Protein AF-A0A376FPH6-F1 (afdb_monomer_lite)

Structure (mmCIF, N/CA/C/O backbone):
data_AF-A0A376FPH6-F1
#
_entry.id   AF-A0A376FPH6-F1
#
loop_
_atom_site.group_PDB
_atom_site.id
_atom_site.type_symbol
_atom_site.label_atom_id
_atom_site.label_alt_id
_atom_site.label_comp_id
_atom_site.label_asym_id
_atom_site.label_entity_id
_atom_site.label_seq_id
_atom_site.pdbx_PDB_ins_code
_atom_site.Cartn_x
_atom_site.Cartn_y
_atom_site.Cartn_z
_atom_site.occupancy
_atom_site.B_iso_or_e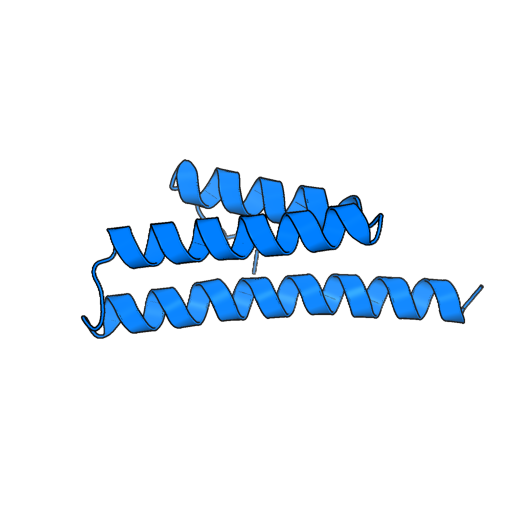quiv
_atom_site.auth_seq_id
_atom_site.auth_comp_id
_atom_site.auth_asym_id
_atom_site.auth_atom_id
_atom_site.pdbx_PDB_model_num
ATOM 1 N N . MET A 1 1 ? 18.026 -6.810 -26.158 1.00 52.19 1 MET A N 1
ATOM 2 C CA . MET A 1 1 ? 16.592 -6.503 -25.941 1.00 52.19 1 MET A CA 1
ATOM 3 C C . MET A 1 1 ? 15.911 -7.464 -24.967 1.00 52.19 1 MET A C 1
ATOM 5 O O . MET A 1 1 ? 15.205 -6.975 -24.103 1.00 52.19 1 MET A O 1
ATOM 9 N N . ALA A 1 2 ? 16.156 -8.783 -25.011 1.00 58.34 2 ALA A N 1
ATOM 10 C CA . ALA A 1 2 ? 15.542 -9.735 -24.066 1.00 58.34 2 ALA A CA 1
ATOM 11 C C . ALA A 1 2 ? 15.874 -9.476 -22.575 1.00 58.34 2 ALA A C 1
ATOM 13 O O . ALA A 1 2 ? 15.008 -9.614 -21.716 1.00 58.34 2 ALA A O 1
ATOM 14 N N . THR A 1 3 ? 17.103 -9.049 -22.263 1.00 60.41 3 THR A N 1
ATOM 15 C CA . THR A 1 3 ? 17.549 -8.784 -20.881 1.00 60.41 3 THR A CA 1
ATOM 16 C C . THR A 1 3 ? 16.850 -7.576 -20.251 1.00 60.41 3 THR A C 1
ATOM 18 O O . THR A 1 3 ? 16.472 -7.618 -19.088 1.00 60.41 3 THR A O 1
ATOM 21 N N . THR A 1 4 ? 16.614 -6.515 -21.029 1.00 61.97 4 THR A N 1
ATOM 22 C CA . THR A 1 4 ? 15.927 -5.300 -20.564 1.00 61.97 4 THR A CA 1
ATOM 23 C C . THR A 1 4 ? 14.468 -5.591 -20.215 1.00 61.97 4 THR A C 1
ATOM 25 O O . THR A 1 4 ? 13.986 -5.160 -19.173 1.00 61.97 4 THR A O 1
ATOM 28 N N . THR A 1 5 ? 13.777 -6.376 -21.045 1.00 61.94 5 THR A N 1
ATOM 29 C CA . THR A 1 5 ? 12.380 -6.763 -20.804 1.00 61.94 5 THR A CA 1
ATOM 30 C C . THR A 1 5 ? 12.235 -7.668 -19.583 1.00 61.94 5 THR A C 1
ATOM 32 O O . THR A 1 5 ? 11.339 -7.446 -18.775 1.00 61.94 5 THR A O 1
ATOM 35 N N . LYS A 1 6 ? 13.134 -8.646 -19.400 1.00 65.88 6 LYS A N 1
ATOM 36 C CA . LYS A 1 6 ? 13.128 -9.522 -18.218 1.00 65.88 6 LYS A CA 1
ATOM 37 C C . LYS A 1 6 ? 13.304 -8.729 -16.917 1.00 65.88 6 LYS A C 1
ATOM 39 O O . LYS A 1 6 ? 12.521 -8.914 -15.992 1.00 65.88 6 LYS A O 1
ATOM 44 N N . ASN A 1 7 ? 14.255 -7.793 -16.886 1.00 65.00 7 ASN A N 1
ATOM 45 C CA . ASN A 1 7 ? 14.505 -6.961 -15.708 1.00 65.00 7 ASN A CA 1
ATOM 46 C C . ASN A 1 7 ? 13.297 -6.073 -15.359 1.00 65.00 7 ASN A C 1
ATOM 48 O O . ASN A 1 7 ? 12.970 -5.930 -14.187 1.00 65.00 7 ASN A O 1
ATOM 52 N N . MET A 1 8 ? 12.593 -5.519 -16.355 1.00 66.81 8 MET A N 1
ATOM 53 C CA . MET A 1 8 ? 11.376 -4.728 -16.109 1.00 66.81 8 MET A CA 1
ATOM 54 C C . MET A 1 8 ? 10.234 -5.570 -15.518 1.00 66.81 8 MET A C 1
ATOM 56 O O . MET A 1 8 ? 9.547 -5.117 -14.608 1.00 66.81 8 MET A O 1
ATOM 60 N N . VAL A 1 9 ? 10.052 -6.810 -15.987 1.00 67.81 9 VAL A N 1
ATOM 61 C CA . VAL A 1 9 ? 9.036 -7.732 -15.444 1.00 67.81 9 VAL A CA 1
ATOM 62 C C . VAL A 1 9 ? 9.358 -8.131 -14.000 1.00 67.81 9 VAL A C 1
ATOM 64 O O . VAL A 1 9 ? 8.461 -8.174 -13.156 1.00 67.81 9 VAL A O 1
ATOM 67 N N . GLU A 1 10 ? 10.629 -8.390 -13.692 1.00 72.06 10 GLU A N 1
ATOM 68 C CA . GLU A 1 10 ? 11.079 -8.720 -12.334 1.00 72.06 10 GLU A CA 1
ATOM 69 C C . GLU A 1 10 ? 10.894 -7.540 -11.367 1.00 72.06 10 GLU A C 1
ATOM 71 O O . GLU A 1 10 ? 10.424 -7.734 -10.246 1.00 72.06 10 GLU A O 1
ATOM 76 N N . ILE A 1 11 ? 11.178 -6.314 -11.815 1.00 71.25 11 ILE A N 1
ATOM 77 C CA . ILE A 1 11 ? 10.985 -5.085 -11.032 1.00 71.25 11 ILE A CA 1
ATOM 78 C C . ILE A 1 11 ? 9.496 -4.835 -10.743 1.00 71.25 11 ILE A C 1
ATOM 80 O O . ILE A 1 11 ? 9.121 -4.649 -9.584 1.00 71.25 11 ILE A O 1
ATOM 84 N N . ALA A 1 12 ? 8.625 -4.917 -11.753 1.00 71.69 12 ALA A N 1
ATOM 85 C CA . ALA A 1 12 ? 7.177 -4.775 -11.564 1.00 71.69 12 ALA A CA 1
ATOM 86 C C . ALA A 1 12 ? 6.606 -5.842 -10.606 1.00 71.69 12 ALA A C 1
ATOM 88 O O . ALA A 1 12 ? 5.756 -5.559 -9.752 1.00 71.69 12 ALA A O 1
ATOM 89 N N . SER A 1 13 ? 7.126 -7.070 -10.698 1.00 78.56 13 SER A N 1
ATOM 90 C CA . SER A 1 13 ? 6.775 -8.161 -9.783 1.00 78.56 13 SER A CA 1
ATOM 91 C C . SER A 1 13 ? 7.228 -7.864 -8.350 1.00 78.56 13 SER A C 1
ATOM 93 O O . SER A 1 13 ? 6.483 -8.116 -7.403 1.00 78.56 13 SER A O 1
ATOM 95 N N . ALA A 1 14 ? 8.415 -7.276 -8.171 1.00 87.38 14 ALA A N 1
ATOM 96 C CA . ALA A 1 14 ? 8.928 -6.898 -6.857 1.00 87.38 14 ALA A CA 1
ATOM 97 C C . ALA A 1 14 ? 8.055 -5.830 -6.181 1.00 87.38 14 ALA A C 1
ATOM 99 O O . ALA A 1 14 ? 7.705 -5.995 -5.011 1.00 87.38 14 ALA A O 1
ATOM 100 N N . TYR A 1 15 ? 7.641 -4.785 -6.909 1.00 89.56 15 TYR A N 1
ATOM 101 C CA . TYR A 1 15 ? 6.729 -3.764 -6.379 1.00 89.56 15 TYR A CA 1
ATOM 102 C C . TYR A 1 15 ? 5.419 -4.376 -5.887 1.00 89.56 15 TYR A C 1
ATOM 104 O O . TYR A 1 15 ? 4.996 -4.112 -4.762 1.00 89.56 15 TYR A O 1
ATOM 112 N N . THR A 1 16 ? 4.819 -5.249 -6.694 1.00 87.94 16 THR A N 1
ATOM 113 C CA . THR A 1 16 ? 3.571 -5.941 -6.349 1.00 87.94 16 THR A CA 1
ATOM 114 C C . THR A 1 16 ? 3.719 -6.763 -5.067 1.00 87.94 16 THR A C 1
ATOM 116 O O . THR A 1 16 ? 2.935 -6.604 -4.132 1.00 87.94 16 THR A O 1
ATOM 119 N N . ILE A 1 17 ? 4.786 -7.562 -4.964 1.00 91.00 17 ILE A N 1
ATOM 120 C CA . ILE A 1 17 ? 5.069 -8.382 -3.776 1.00 91.00 17 ILE A CA 1
ATOM 121 C C . ILE A 1 17 ? 5.259 -7.517 -2.525 1.00 91.00 17 ILE A C 1
ATOM 123 O O . ILE A 1 17 ? 4.753 -7.862 -1.454 1.00 91.00 17 ILE A O 1
ATOM 127 N N . ILE A 1 18 ? 6.004 -6.413 -2.630 1.00 93.69 18 ILE A N 1
ATOM 128 C CA . ILE A 1 18 ? 6.253 -5.518 -1.491 1.00 93.69 18 ILE A CA 1
ATOM 129 C C . ILE A 1 18 ? 4.940 -4.899 -1.014 1.00 93.69 18 ILE A C 1
ATOM 131 O O . ILE A 1 18 ? 4.671 -4.906 0.186 1.00 93.69 18 ILE A O 1
ATOM 135 N N . MET A 1 19 ? 4.107 -4.420 -1.938 1.00 93.69 19 MET A N 1
ATOM 1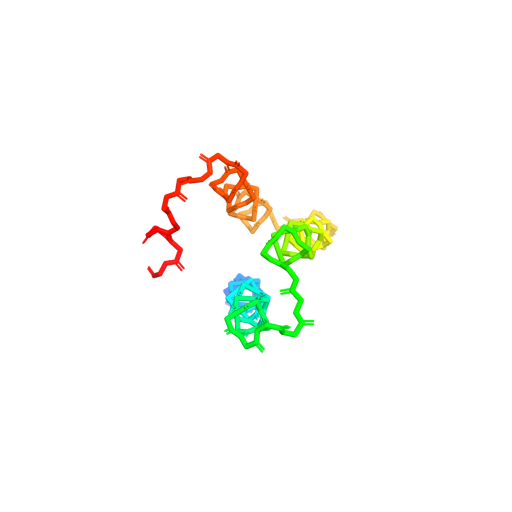36 C CA . MET A 1 19 ? 2.803 -3.853 -1.606 1.00 93.69 19 MET A CA 1
ATOM 137 C C . MET A 1 19 ? 1.889 -4.871 -0.908 1.00 93.69 19 MET A C 1
ATOM 139 O O . MET A 1 19 ? 1.339 -4.550 0.145 1.00 93.69 19 MET A O 1
ATOM 143 N N . HIS A 1 20 ? 1.766 -6.104 -1.426 1.00 91.75 20 HIS A N 1
ATOM 144 C CA . HIS A 1 20 ? 0.978 -7.160 -0.767 1.00 91.75 20 HIS A CA 1
ATOM 145 C C . HIS A 1 20 ? 1.478 -7.431 0.650 1.00 91.75 20 HIS A C 1
ATOM 147 O O . HIS A 1 20 ? 0.687 -7.432 1.586 1.00 91.75 20 HIS A O 1
ATOM 153 N N . ARG A 1 21 ? 2.794 -7.595 0.836 1.00 94.38 21 ARG A N 1
ATOM 154 C CA . ARG A 1 21 ? 3.382 -7.851 2.163 1.00 94.38 21 ARG A CA 1
ATOM 155 C C . ARG A 1 21 ? 3.156 -6.702 3.136 1.00 94.38 21 ARG A C 1
ATOM 157 O O . ARG A 1 21 ? 2.876 -6.949 4.307 1.00 94.38 21 ARG A O 1
ATOM 164 N N . LEU A 1 22 ? 3.290 -5.463 2.668 1.00 95.12 22 LEU A N 1
ATOM 165 C CA . LEU A 1 22 ? 3.052 -4.278 3.483 1.00 95.12 22 LEU A CA 1
ATOM 166 C C . LEU A 1 22 ? 1.601 -4.248 3.972 1.00 95.12 22 LEU A C 1
ATOM 168 O O . LEU A 1 22 ? 1.368 -4.074 5.166 1.00 95.12 22 LEU A O 1
ATOM 172 N N . ILE A 1 23 ? 0.639 -4.457 3.072 1.00 93.06 23 ILE A N 1
ATOM 173 C CA . ILE A 1 23 ? -0.789 -4.466 3.407 1.00 93.06 23 ILE A CA 1
ATOM 174 C C . ILE A 1 23 ? -1.110 -5.623 4.360 1.00 93.06 23 ILE A C 1
ATOM 176 O O . ILE A 1 23 ? -1.698 -5.394 5.417 1.00 93.06 23 ILE A O 1
ATOM 180 N N . ASP A 1 24 ? -0.672 -6.839 4.033 1.00 93.75 24 ASP A N 1
ATOM 181 C CA . ASP A 1 24 ? -0.960 -8.045 4.812 1.00 93.75 24 ASP A CA 1
ATOM 182 C C . ASP A 1 24 ? -0.413 -7.969 6.238 1.00 93.75 24 ASP A C 1
ATOM 184 O O . ASP A 1 24 ? -1.120 -8.309 7.186 1.00 93.75 24 ASP A O 1
ATOM 188 N N . ASN A 1 25 ? 0.836 -7.531 6.414 1.00 95.31 25 ASN A N 1
ATOM 189 C CA . ASN A 1 25 ? 1.450 -7.461 7.739 1.00 95.31 25 ASN A CA 1
ATOM 190 C C . ASN A 1 25 ? 0.735 -6.438 8.626 1.00 95.31 25 ASN A C 1
ATOM 192 O O . ASN A 1 25 ? 0.365 -6.753 9.752 1.00 95.31 25 ASN A O 1
ATOM 196 N N . ASN A 1 26 ? 0.450 -5.251 8.091 1.00 95.00 26 ASN A N 1
ATOM 197 C CA . ASN A 1 26 ? -0.273 -4.216 8.826 1.00 95.00 26 ASN A CA 1
ATOM 198 C C . ASN A 1 26 ? -1.713 -4.632 9.158 1.00 95.00 26 ASN A C 1
ATOM 200 O O . ASN A 1 26 ? -2.197 -4.357 10.257 1.00 95.00 26 ASN A O 1
ATOM 204 N N . ALA A 1 27 ? -2.392 -5.319 8.235 1.00 91.62 27 ALA A N 1
ATOM 205 C CA . ALA A 1 27 ? -3.718 -5.870 8.484 1.00 91.62 27 ALA A CA 1
ATOM 206 C C . ALA A 1 27 ? -3.683 -6.939 9.586 1.00 91.62 27 ALA A C 1
ATOM 208 O O . ALA A 1 27 ? -4.525 -6.917 10.482 1.00 91.62 27 ALA A O 1
ATOM 209 N N . ARG A 1 28 ? -2.693 -7.842 9.569 1.00 93.56 28 ARG A N 1
ATOM 210 C CA . ARG A 1 28 ? -2.502 -8.854 10.621 1.00 93.56 28 ARG A CA 1
ATOM 211 C C . ARG A 1 28 ? -2.225 -8.224 11.979 1.00 93.56 28 ARG A C 1
ATOM 213 O O . ARG A 1 28 ? -2.843 -8.642 12.952 1.00 93.56 28 ARG A O 1
ATOM 220 N N . ASP A 1 29 ? -1.354 -7.224 12.056 1.00 94.62 29 ASP A N 1
ATOM 221 C CA . ASP A 1 29 ? -1.058 -6.527 13.313 1.00 94.62 29 ASP A CA 1
ATOM 222 C C . ASP A 1 29 ? -2.317 -5.887 13.907 1.00 94.62 29 ASP A C 1
ATOM 224 O O . ASP A 1 29 ? -2.576 -6.012 15.105 1.00 94.62 29 ASP A O 1
ATOM 228 N N . ALA A 1 30 ? -3.138 -5.254 13.063 1.00 93.00 30 ALA A N 1
ATOM 229 C CA . ALA A 1 30 ? -4.395 -4.661 13.497 1.00 93.00 30 ALA A CA 1
ATOM 230 C C . ALA A 1 30 ? -5.421 -5.712 13.950 1.00 93.00 30 ALA A C 1
ATOM 232 O O . ALA A 1 30 ? -6.063 -5.539 14.986 1.00 93.00 30 ALA A O 1
ATOM 233 N N . LEU A 1 31 ? -5.554 -6.822 13.213 1.00 93.50 31 LEU A N 1
ATOM 234 C CA . LEU A 1 31 ? -6.441 -7.936 13.578 1.00 93.50 31 LEU A CA 1
ATOM 235 C C . LEU A 1 31 ? -6.012 -8.617 14.884 1.00 93.50 31 LEU A C 1
ATOM 237 O O . LEU A 1 31 ? -6.864 -9.038 15.661 1.00 93.50 31 LEU A O 1
ATOM 241 N N . ASN A 1 32 ? -4.707 -8.682 15.145 1.00 95.19 32 ASN A N 1
ATOM 242 C CA . ASN A 1 32 ? -4.138 -9.208 16.385 1.00 95.19 32 ASN A CA 1
ATOM 243 C C . ASN A 1 32 ? -4.102 -8.171 17.519 1.00 95.19 32 ASN A C 1
ATOM 245 O O . ASN A 1 32 ? -3.510 -8.433 18.564 1.00 95.19 32 ASN A O 1
ATOM 249 N N . THR A 1 33 ? -4.711 -6.994 17.340 1.00 93.62 33 THR A N 1
ATOM 250 C CA . THR A 1 33 ? -4.737 -5.890 18.319 1.00 93.62 33 THR A CA 1
ATOM 251 C C . THR A 1 33 ? -3.354 -5.391 18.762 1.00 93.62 33 THR A C 1
ATOM 253 O O . THR A 1 33 ? -3.242 -4.704 19.774 1.00 93.62 33 THR A O 1
ATOM 256 N N . ILE A 1 34 ? -2.302 -5.695 17.992 1.00 94.94 34 ILE A N 1
ATOM 257 C CA . ILE A 1 34 ? -0.929 -5.224 18.238 1.00 94.94 34 ILE A CA 1
ATOM 258 C C . ILE A 1 34 ? -0.860 -3.708 18.034 1.00 94.94 34 ILE A C 1
ATOM 260 O O . ILE A 1 34 ? -0.150 -3.022 18.766 1.00 94.94 34 ILE A O 1
ATOM 264 N N . LYS A 1 35 ? -1.632 -3.181 17.074 1.00 93.88 35 LYS A N 1
ATOM 265 C CA . LYS A 1 35 ? -1.797 -1.739 16.858 1.00 93.88 35 LYS A CA 1
ATOM 266 C C . LYS A 1 35 ? -3.207 -1.358 16.394 1.00 93.88 35 LYS A C 1
ATOM 268 O O . LYS A 1 35 ? -3.914 -2.199 15.835 1.00 93.88 35 LYS A O 1
ATOM 273 N N . PRO A 1 36 ? -3.638 -0.098 16.587 1.00 95.25 36 PRO A N 1
ATOM 274 C CA . PRO A 1 36 ? -4.921 0.394 16.094 1.00 95.25 36 PRO A CA 1
ATOM 275 C C . PRO A 1 36 ? -5.047 0.344 14.563 1.00 95.25 36 PRO A C 1
ATOM 277 O O . PRO A 1 36 ? -4.080 0.556 13.832 1.00 95.25 36 PRO A O 1
ATOM 280 N N . LEU A 1 37 ? -6.277 0.178 14.059 1.00 91.19 37 LEU A N 1
ATOM 281 C CA . LEU A 1 37 ? -6.573 0.199 12.616 1.00 91.19 37 LEU A CA 1
ATOM 282 C C . LEU A 1 37 ? -6.151 1.509 11.932 1.00 91.19 37 LEU A C 1
ATOM 284 O O . LEU A 1 37 ? -5.714 1.496 10.783 1.00 91.19 37 LEU A O 1
ATOM 288 N N . SER A 1 38 ? -6.278 2.642 12.627 1.00 92.25 38 SER A N 1
ATOM 289 C CA . SER A 1 38 ? -5.850 3.948 12.116 1.00 92.25 38 SER A CA 1
ATOM 290 C C . SER A 1 38 ? -4.336 4.022 11.925 1.00 92.25 38 SER A C 1
ATOM 292 O O . SER A 1 38 ? -3.876 4.580 10.931 1.00 92.25 38 SER A O 1
ATOM 294 N N . GLU A 1 39 ? -3.576 3.427 12.844 1.00 95.25 39 GLU A N 1
ATOM 295 C CA . GLU A 1 39 ? -2.117 3.346 12.769 1.00 95.25 39 GLU A CA 1
ATOM 296 C C . GLU A 1 39 ? -1.689 2.400 11.647 1.00 95.25 39 GLU A C 1
ATOM 298 O O . GLU A 1 39 ? -0.921 2.794 10.777 1.00 95.25 39 GLU A O 1
ATOM 303 N N . ALA A 1 40 ? -2.301 1.215 11.555 1.00 94.69 40 ALA A N 1
ATOM 304 C CA . ALA A 1 40 ? -2.063 0.288 10.450 1.00 94.69 40 ALA A CA 1
ATOM 305 C C . ALA A 1 40 ? -2.353 0.916 9.076 1.00 94.69 40 ALA A C 1
ATOM 307 O O . ALA A 1 40 ? -1.571 0.744 8.143 1.00 94.69 40 ALA A O 1
ATOM 308 N N . LYS A 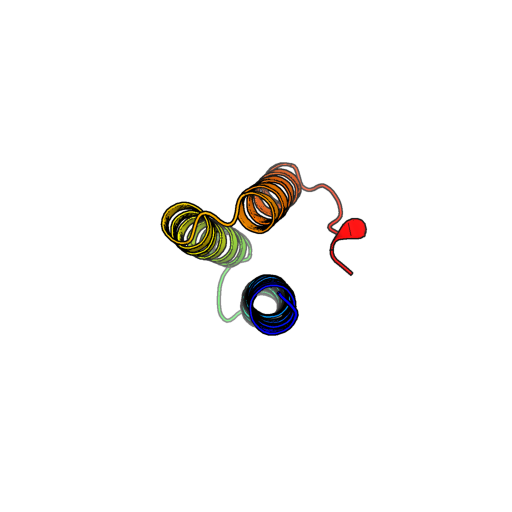1 41 ? -3.443 1.687 8.939 1.00 93.75 41 LYS A N 1
ATOM 309 C CA . LYS A 1 41 ? -3.727 2.440 7.706 1.00 93.75 41 LYS A CA 1
ATOM 310 C C . LYS A 1 41 ? -2.623 3.459 7.416 1.00 93.75 41 LYS A C 1
ATOM 312 O O . LYS A 1 41 ? -2.162 3.532 6.280 1.00 93.75 41 LYS A O 1
ATOM 317 N N . SER A 1 42 ? -2.208 4.235 8.418 1.00 95.69 42 SER A N 1
ATOM 318 C CA . SER A 1 42 ? -1.145 5.237 8.276 1.00 95.69 42 SER A CA 1
ATOM 319 C C . SER A 1 42 ? 0.175 4.607 7.823 1.00 95.69 42 SER A C 1
ATOM 321 O O . SER A 1 42 ? 0.797 5.096 6.881 1.00 95.69 42 SER A O 1
ATOM 323 N N . ASP A 1 43 ? 0.560 3.485 8.427 1.00 96.00 43 ASP A N 1
ATOM 324 C CA . ASP A 1 43 ? 1.784 2.751 8.098 1.00 96.00 43 ASP A CA 1
ATOM 325 C C . ASP A 1 43 ? 1.764 2.197 6.673 1.00 96.00 43 ASP A C 1
ATOM 327 O O . ASP A 1 43 ? 2.758 2.310 5.953 1.00 96.00 43 ASP A O 1
ATOM 331 N N . ILE A 1 44 ? 0.625 1.650 6.231 1.00 95.88 44 ILE A N 1
ATOM 332 C CA . ILE A 1 44 ? 0.454 1.202 4.844 1.00 95.88 44 ILE A CA 1
ATOM 333 C C . ILE A 1 44 ? 0.650 2.380 3.888 1.00 95.88 44 ILE A C 1
ATOM 335 O O . ILE A 1 44 ? 1.443 2.283 2.956 1.00 95.88 44 ILE A O 1
ATOM 339 N N . ILE A 1 45 ? -0.034 3.506 4.112 1.00 96.50 45 ILE A N 1
ATOM 340 C CA . ILE A 1 45 ? 0.083 4.678 3.231 1.00 96.50 45 ILE A CA 1
ATOM 341 C C . ILE A 1 45 ? 1.517 5.217 3.214 1.00 96.50 45 ILE A C 1
ATOM 343 O O . ILE A 1 45 ? 2.041 5.523 2.143 1.00 96.50 45 ILE A O 1
ATOM 347 N N . SER A 1 46 ? 2.165 5.305 4.375 1.00 97.38 46 SER A N 1
ATOM 348 C CA . SER A 1 46 ? 3.553 5.757 4.492 1.00 97.38 46 SER A CA 1
ATOM 349 C C . SER A 1 46 ? 4.508 4.848 3.710 1.00 97.38 46 SER A C 1
ATOM 351 O O . SER A 1 46 ? 5.257 5.324 2.857 1.00 97.38 46 SER A O 1
ATOM 353 N N . GLY A 1 47 ? 4.414 3.528 3.904 1.00 97.31 47 GLY A N 1
ATOM 354 C CA . GLY A 1 47 ? 5.247 2.563 3.184 1.00 97.31 47 GLY A CA 1
ATOM 355 C C . GLY A 1 47 ? 5.000 2.566 1.672 1.00 97.31 47 GLY A C 1
ATOM 356 O O . GLY A 1 47 ? 5.953 2.473 0.897 1.00 97.31 47 GLY A O 1
ATOM 357 N N . LEU A 1 48 ? 3.749 2.742 1.233 1.00 96.81 48 LEU A N 1
ATOM 358 C CA . LEU A 1 48 ? 3.422 2.886 -0.188 1.00 96.81 48 LEU A CA 1
ATOM 359 C C . LEU A 1 48 ? 4.012 4.172 -0.779 1.00 96.81 48 LEU A C 1
ATOM 361 O O . LEU A 1 48 ? 4.547 4.124 -1.882 1.00 96.81 48 LEU A O 1
ATOM 365 N N . LYS A 1 49 ? 3.994 5.301 -0.058 1.00 97.69 49 LYS A N 1
ATOM 366 C CA . LYS A 1 49 ? 4.640 6.547 -0.512 1.00 97.69 49 LYS A CA 1
ATOM 367 C C . LYS A 1 49 ? 6.150 6.375 -0.675 1.00 97.69 49 LYS A C 1
ATOM 369 O O . LYS A 1 49 ? 6.693 6.762 -1.705 1.00 97.69 49 LYS A O 1
ATOM 374 N N . SER A 1 50 ? 6.822 5.725 0.276 1.00 97.19 50 SER A N 1
ATOM 375 C CA . SER A 1 50 ? 8.251 5.412 0.134 1.00 97.19 50 SER A CA 1
ATOM 376 C C . SER A 1 50 ? 8.525 4.513 -1.076 1.00 97.19 50 SER A C 1
ATOM 378 O O . SER A 1 50 ? 9.462 4.754 -1.833 1.00 97.19 50 SER A O 1
ATOM 380 N N . LEU A 1 51 ? 7.679 3.506 -1.314 1.00 95.81 51 LEU A N 1
ATOM 381 C CA . LEU A 1 51 ? 7.810 2.625 -2.474 1.00 95.81 51 LEU A CA 1
ATOM 382 C C . LEU A 1 51 ? 7.558 3.364 -3.801 1.00 95.81 51 LEU A C 1
ATOM 384 O O . LEU A 1 51 ? 8.248 3.117 -4.793 1.00 95.81 51 LEU A O 1
ATOM 388 N N . GLN A 1 52 ? 6.605 4.297 -3.809 1.00 96.25 52 GLN A N 1
ATOM 389 C CA . GLN A 1 52 ? 6.311 5.174 -4.940 1.00 96.25 52 GLN A CA 1
ATOM 390 C C . GLN A 1 52 ? 7.523 6.049 -5.291 1.00 96.25 52 GLN A C 1
ATOM 392 O O . GLN A 1 52 ? 7.856 6.202 -6.468 1.00 96.25 52 GLN A O 1
ATOM 397 N N . GLU A 1 53 ? 8.220 6.593 -4.291 1.00 96.06 53 GLU A N 1
ATOM 398 C CA . GLU A 1 53 ? 9.463 7.338 -4.509 1.00 96.06 53 GLU A CA 1
ATOM 399 C C . GLU A 1 53 ? 10.553 6.457 -5.126 1.00 96.06 53 GLU A C 1
ATOM 401 O O . GLU A 1 53 ? 11.223 6.892 -6.065 1.00 96.06 53 GLU A O 1
ATOM 406 N N . CYS A 1 54 ? 10.691 5.203 -4.680 1.00 93.25 54 CYS A N 1
ATOM 407 C CA . CYS A 1 54 ? 11.604 4.249 -5.312 1.00 93.25 54 CYS A CA 1
ATOM 408 C C . CYS A 1 54 ? 11.267 4.039 -6.796 1.00 93.25 54 CYS A C 1
ATOM 410 O O . CYS A 1 54 ? 12.171 4.080 -7.629 1.00 93.25 54 CYS A O 1
ATOM 412 N N . ALA A 1 55 ? 9.987 3.854 -7.140 1.00 92.62 55 ALA A N 1
ATOM 413 C CA . ALA A 1 55 ? 9.540 3.724 -8.532 1.00 92.62 55 ALA A CA 1
ATOM 414 C C . ALA A 1 55 ? 9.860 4.976 -9.359 1.00 92.62 55 ALA A C 1
ATOM 416 O O . ALA A 1 55 ? 10.366 4.874 -10.479 1.00 92.62 55 ALA A O 1
ATOM 417 N N . ARG A 1 56 ? 9.666 6.168 -8.779 1.00 93.25 56 ARG A N 1
ATOM 418 C CA . ARG A 1 56 ? 10.036 7.441 -9.411 1.00 93.25 56 ARG A CA 1
ATOM 419 C C . ARG A 1 56 ? 11.531 7.505 -9.722 1.00 93.25 56 ARG A C 1
ATOM 421 O O . ARG A 1 56 ? 11.894 7.840 -10.845 1.00 93.25 56 ARG A O 1
ATOM 428 N N . TYR A 1 57 ? 12.392 7.187 -8.753 1.00 92.44 57 TYR A N 1
ATOM 429 C CA . TYR A 1 57 ? 13.847 7.218 -8.949 1.00 92.44 57 TYR A CA 1
ATOM 430 C C . TYR A 1 57 ? 14.343 6.148 -9.925 1.00 92.44 57 TYR A C 1
ATOM 432 O O . TYR A 1 57 ? 15.322 6.377 -10.630 1.00 92.44 57 TYR A O 1
ATOM 440 N N . ALA A 1 58 ? 13.653 5.010 -10.006 1.00 88.44 58 ALA A N 1
ATOM 441 C CA . ALA A 1 58 ? 13.935 3.959 -10.979 1.00 88.44 58 ALA A CA 1
ATOM 442 C C . ALA A 1 58 ? 13.420 4.277 -12.398 1.00 88.44 58 ALA A C 1
ATOM 444 O O . ALA A 1 58 ? 13.724 3.538 -13.332 1.00 88.44 58 ALA A O 1
ATOM 445 N N . GLY A 1 59 ? 12.640 5.351 -12.577 1.00 89.00 59 GLY A N 1
ATOM 446 C CA . GLY A 1 59 ? 11.984 5.668 -13.848 1.00 89.00 59 GLY A CA 1
ATOM 447 C C . GLY A 1 59 ? 10.825 4.726 -14.200 1.00 89.00 59 GLY A C 1
ATOM 448 O O . GLY A 1 59 ? 10.351 4.745 -15.334 1.00 89.00 59 GLY A O 1
ATOM 449 N N . ASP A 1 60 ? 10.338 3.925 -13.249 1.00 89.62 60 ASP A N 1
ATOM 450 C CA . ASP A 1 60 ? 9.240 2.978 -13.456 1.00 89.62 60 ASP A CA 1
ATOM 451 C C . ASP A 1 60 ? 7.886 3.680 -13.282 1.00 89.62 60 ASP A C 1
ATOM 453 O O . ASP A 1 60 ? 7.279 3.710 -12.208 1.00 89.62 60 ASP A O 1
ATOM 457 N N . HIS A 1 61 ? 7.418 4.304 -14.365 1.00 89.88 61 HIS A N 1
ATOM 458 C CA . HIS A 1 61 ? 6.144 5.027 -14.372 1.00 89.88 61 HIS A CA 1
ATOM 459 C C . HIS A 1 61 ? 4.933 4.112 -14.175 1.00 89.88 61 HIS A C 1
ATOM 461 O O . HIS A 1 61 ? 3.947 4.538 -13.577 1.00 89.88 61 HIS A O 1
ATOM 467 N N . ALA A 1 62 ? 4.995 2.865 -14.648 1.00 88.75 62 ALA A N 1
ATOM 468 C CA . ALA A 1 62 ? 3.894 1.925 -14.481 1.00 88.75 62 ALA A CA 1
ATOM 469 C C . ALA A 1 62 ? 3.714 1.584 -12.997 1.00 88.75 62 ALA A C 1
ATOM 471 O O . ALA A 1 62 ? 2.615 1.737 -12.462 1.00 88.75 62 ALA A O 1
ATOM 472 N N . ALA A 1 63 ? 4.806 1.228 -12.313 1.00 90.25 63 ALA A N 1
ATOM 473 C CA .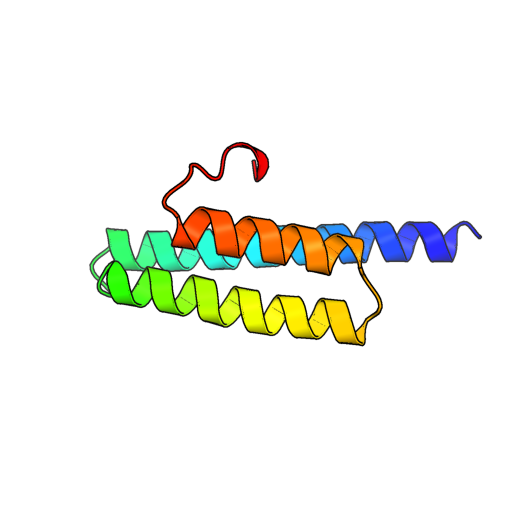 ALA A 1 63 ? 4.779 0.967 -10.880 1.00 90.25 63 ALA A CA 1
ATOM 474 C C . ALA A 1 63 ? 4.351 2.204 -10.082 1.00 90.25 63 ALA A C 1
ATOM 476 O O . ALA A 1 63 ? 3.512 2.089 -9.190 1.00 90.25 63 ALA A O 1
ATOM 477 N N . TYR A 1 64 ? 4.860 3.392 -10.429 1.00 93.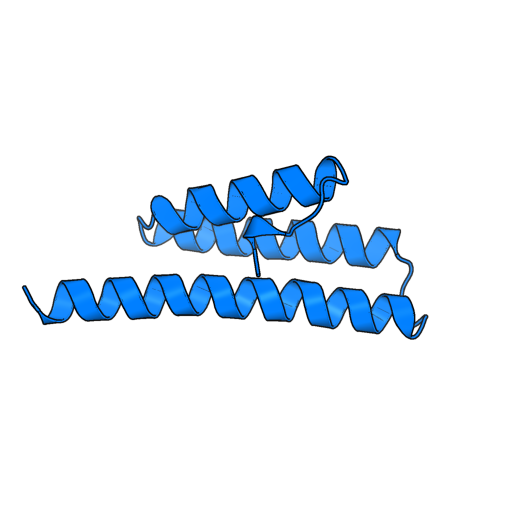44 64 TYR A N 1
ATOM 478 C CA . TYR A 1 64 ? 4.463 4.647 -9.784 1.00 93.44 64 TYR A CA 1
ATOM 479 C C . TYR A 1 64 ? 2.940 4.852 -9.809 1.00 93.44 64 TYR A C 1
ATOM 481 O O . TYR A 1 64 ? 2.339 5.128 -8.767 1.00 93.44 64 TYR A O 1
ATOM 489 N N . MET A 1 65 ? 2.317 4.679 -10.980 1.00 93.06 65 MET A N 1
ATOM 490 C CA . MET A 1 65 ? 0.870 4.832 -11.153 1.00 93.06 65 MET A CA 1
ATOM 491 C C . MET A 1 65 ? 0.090 3.758 -10.394 1.00 93.06 65 MET A C 1
ATOM 493 O O . MET A 1 65 ? -0.856 4.079 -9.686 1.00 93.06 65 MET A O 1
ATOM 497 N N . THR A 1 66 ? 0.515 2.493 -10.458 1.00 91.75 66 THR A N 1
ATOM 498 C CA . THR A 1 66 ? -0.135 1.409 -9.701 1.00 91.75 66 THR A CA 1
ATOM 499 C C . THR A 1 66 ? -0.085 1.647 -8.190 1.00 91.75 66 THR A C 1
ATOM 501 O O . THR A 1 66 ? -1.077 1.422 -7.490 1.00 91.75 66 THR A O 1
ATOM 504 N N . ILE A 1 67 ? 1.048 2.124 -7.670 1.00 94.56 67 ILE A N 1
ATOM 505 C CA . ILE A 1 67 ? 1.184 2.462 -6.250 1.00 94.56 67 ILE A CA 1
ATOM 506 C C . ILE A 1 67 ? 0.280 3.652 -5.903 1.00 94.56 67 ILE A C 1
ATOM 508 O O . ILE A 1 67 ? -0.416 3.601 -4.889 1.00 94.56 67 ILE A O 1
ATOM 512 N N . ASN A 1 68 ? 0.226 4.682 -6.757 1.00 95.31 68 ASN A N 1
ATOM 513 C CA . ASN A 1 68 ? -0.664 5.831 -6.571 1.00 95.31 68 ASN A CA 1
ATOM 514 C C . ASN A 1 68 ? -2.140 5.411 -6.484 1.00 95.31 68 ASN A C 1
ATOM 516 O O . ASN A 1 68 ? -2.826 5.744 -5.520 1.00 95.31 68 ASN A O 1
ATOM 520 N N . ASP A 1 69 ? -2.607 4.605 -7.437 1.00 92.88 69 ASP A N 1
ATOM 521 C CA . ASP A 1 69 ? -3.985 4.104 -7.469 1.00 92.88 69 ASP A CA 1
ATOM 522 C C . ASP A 1 69 ? -4.326 3.285 -6.215 1.00 92.88 69 ASP A C 1
ATOM 524 O O . ASP A 1 69 ? -5.451 3.313 -5.708 1.00 92.88 69 ASP A O 1
ATOM 528 N N . THR A 1 70 ? -3.347 2.540 -5.697 1.00 93.06 70 THR A N 1
ATOM 529 C CA . THR A 1 70 ? -3.498 1.749 -4.470 1.00 93.06 70 THR A CA 1
ATOM 530 C C . THR A 1 70 ? -3.661 2.655 -3.250 1.00 93.06 70 THR A C 1
ATOM 532 O O . THR A 1 70 ? -4.574 2.435 -2.450 1.00 93.06 70 THR A O 1
ATOM 535 N N . ILE A 1 71 ? -2.837 3.703 -3.137 1.00 95.25 71 ILE A N 1
ATOM 536 C CA . ILE A 1 71 ? -2.947 4.738 -2.096 1.00 95.25 71 ILE A CA 1
ATOM 537 C C . ILE A 1 71 ? -4.338 5.384 -2.144 1.00 95.25 71 ILE A C 1
ATOM 539 O O . ILE A 1 71 ? -5.050 5.366 -1.138 1.00 95.25 71 ILE A O 1
ATOM 543 N N . GLU A 1 72 ? -4.774 5.861 -3.313 1.00 94.38 72 GLU A N 1
ATOM 544 C CA . GLU A 1 72 ? -6.074 6.527 -3.481 1.00 94.38 72 GLU A CA 1
ATOM 545 C C . GLU A 1 72 ? -7.251 5.626 -3.089 1.00 94.38 72 GLU A C 1
ATOM 547 O O . GLU A 1 72 ? -8.222 6.070 -2.463 1.00 94.38 72 GLU A O 1
ATOM 552 N N . ARG A 1 73 ? -7.189 4.332 -3.422 1.00 92.56 73 ARG A N 1
ATOM 553 C CA . ARG A 1 73 ? -8.224 3.364 -3.029 1.00 92.56 73 ARG A CA 1
ATOM 554 C C . ARG A 1 73 ? -8.284 3.164 -1.519 1.00 92.56 73 ARG A C 1
ATOM 556 O O . ARG A 1 73 ? -9.383 3.156 -0.969 1.00 92.56 73 ARG A O 1
ATOM 563 N N . ILE A 1 74 ? -7.139 3.049 -0.847 1.00 92.06 74 ILE A N 1
ATOM 564 C CA . ILE A 1 74 ? -7.079 2.912 0.618 1.00 92.06 74 ILE A CA 1
ATOM 565 C C . ILE A 1 74 ? -7.592 4.183 1.302 1.00 92.06 74 ILE A C 1
ATOM 567 O O . ILE A 1 74 ? -8.358 4.112 2.268 1.00 92.06 74 ILE A O 1
ATOM 571 N N . GLU A 1 75 ? -7.197 5.358 0.812 1.00 92.88 75 GLU A N 1
ATOM 572 C CA . GLU A 1 75 ? -7.637 6.638 1.368 1.00 92.88 75 GLU A CA 1
ATOM 573 C C . GLU A 1 75 ? -9.150 6.823 1.219 1.00 92.88 75 GLU A C 1
ATOM 575 O O . GLU A 1 75 ? -9.812 7.159 2.203 1.00 92.88 75 GLU A O 1
ATOM 580 N N . SER A 1 76 ? -9.699 6.496 0.044 1.00 92.06 76 SER A N 1
ATOM 581 C CA . SER A 1 76 ? -11.135 6.580 -0.267 1.00 92.06 76 SER A CA 1
ATOM 582 C C . SER A 1 76 ? -11.988 5.428 0.278 1.00 92.06 76 SER A C 1
ATOM 584 O O . SER A 1 76 ? -13.206 5.438 0.101 1.00 92.06 76 SER A O 1
ATOM 586 N N . GLY A 1 77 ? -11.380 4.423 0.918 1.00 88.06 77 GLY A N 1
ATOM 587 C CA . GLY A 1 77 ? -12.084 3.234 1.412 1.00 88.06 77 GLY A CA 1
ATOM 588 C C . GLY A 1 77 ? -12.664 2.348 0.303 1.00 88.06 77 GLY A C 1
ATOM 589 O O . GLY A 1 77 ? -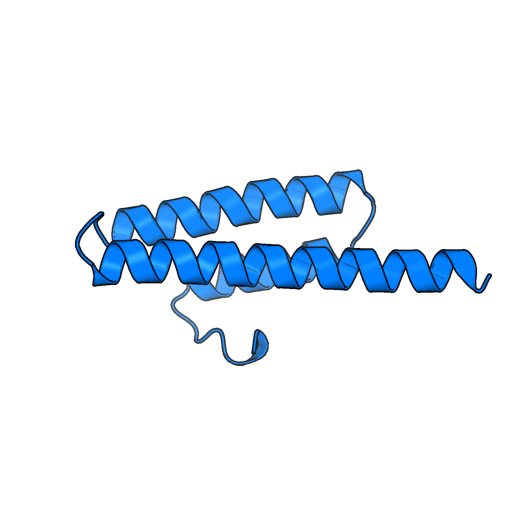13.533 1.515 0.566 1.00 88.06 77 GLY A O 1
ATOM 590 N N . LYS A 1 78 ? -12.214 2.519 -0.946 1.00 87.75 78 LYS A N 1
ATOM 591 C CA . LYS A 1 78 ? -12.631 1.679 -2.070 1.00 87.75 78 LYS A CA 1
ATOM 592 C C . LYS A 1 78 ? -11.983 0.295 -1.966 1.00 87.75 78 LYS A C 1
ATOM 594 O O . LYS A 1 78 ? -10.841 0.169 -1.524 1.00 87.75 78 LYS A O 1
ATOM 599 N N . PRO A 1 79 ? -12.673 -0.763 -2.422 1.00 80.69 79 PRO A N 1
ATOM 600 C CA . PRO A 1 79 ? -12.121 -2.107 -2.395 1.00 80.69 79 PRO A CA 1
ATOM 601 C C . PRO A 1 79 ? -10.875 -2.227 -3.281 1.00 80.69 79 PRO A C 1
ATOM 603 O O . PRO A 1 79 ? -10.858 -1.787 -4.431 1.00 80.69 79 PRO A O 1
ATOM 606 N N . LEU A 1 80 ? -9.866 -2.935 -2.777 1.00 78.62 80 LEU A N 1
ATOM 607 C CA . LEU A 1 80 ? -8.625 -3.252 -3.489 1.00 78.62 80 LEU A CA 1
ATOM 608 C C . LEU A 1 80 ? -8.778 -4.427 -4.475 1.00 78.62 80 LEU A C 1
ATOM 610 O O . LEU A 1 80 ? -7.798 -5.060 -4.824 1.00 78.62 80 LEU A O 1
ATOM 614 N N . ARG A 1 81 ? -9.986 -4.749 -4.957 1.00 62.12 81 ARG A N 1
ATOM 615 C CA . ARG A 1 81 ? -10.228 -5.961 -5.773 1.00 62.12 81 ARG A CA 1
ATOM 616 C C . ARG A 1 81 ? -9.431 -6.038 -7.079 1.00 62.12 81 ARG A C 1
ATOM 618 O O . ARG A 1 81 ? -9.240 -7.136 -7.567 1.00 62.12 81 ARG A O 1
ATOM 625 N N . ALA A 1 82 ? -8.966 -4.915 -7.633 1.00 57.03 82 ALA A N 1
ATOM 626 C CA . ALA A 1 82 ? -8.072 -4.943 -8.802 1.00 57.03 82 ALA A CA 1
ATOM 627 C C . ALA A 1 82 ? -6.582 -5.111 -8.436 1.00 57.03 82 ALA A C 1
ATOM 629 O O . ALA A 1 82 ? -5.729 -4.998 -9.304 1.00 57.03 82 ALA A O 1
ATOM 630 N N . PHE A 1 83 ? -6.283 -5.289 -7.149 1.00 52.84 83 PHE A N 1
ATOM 631 C CA . PHE A 1 83 ? -4.951 -5.525 -6.596 1.00 52.84 83 PHE A CA 1
ATOM 632 C C . PHE A 1 83 ? -4.679 -7.022 -6.342 1.00 52.84 83 PHE A C 1
ATOM 634 O O . PHE A 1 83 ? -3.569 -7.384 -5.961 1.00 52.84 83 PHE A O 1
ATOM 641 N N . VAL A 1 84 ? -5.702 -7.873 -6.501 1.00 47.19 84 VAL A N 1
ATOM 642 C CA . VAL A 1 84 ? -5.650 -9.334 -6.315 1.00 47.19 84 VAL A CA 1
ATOM 643 C C . VAL A 1 84 ? -5.468 -10.015 -7.661 1.00 47.19 84 VAL A C 1
ATOM 645 O O . VAL A 1 84 ? -6.200 -9.621 -8.597 1.00 47.19 84 VAL A O 1
#

Radius of gyration: 13.96 Å; chains: 1; bounding box: 30×17×44 Å

Secondary structure (DSSP, 8-state):
-HHHHHHHHHHHHHHHHHHHHHHHHHHHHHHTTSS-HHHHHHHHHHHHHHHHHHHHHHT-HHHHHHHHHHHHHHHTT---GGG-

pLDDT: mean 86.85, std 12.84, range [47.19, 97.69]

Sequence (84 aa):
MATTTKNMVEIASAYTIIMHRLIDNNARDALNTIKPLSEAKSDIISGLKSLQECARYAGDHAAYMTINDTIERIESGKPLRAFV

Organism: Escherichia coli (NCBI:txid562)

Foldseek 3Di:
DVVVVVVLVVVLVVLLVQLVCLLVVLVVCCVVVVDPPVVSLVSSLVSLVVSLVVCVVVVNVVSNVVSVVVSVCSVVVHDPVVSD